Protein AF-T0LZJ0-F1 (afdb_monomer_lite)

InterPro domains:
  IPR002227 Tyrosinase copper-binding domain [PF00264] (39-96)
  IPR002227 Tyrosinase copper-binding domain [PR00092] (57-68)
  IPR002227 Tyrosinase copper-binding domain [PR00092] (76-94)
  IPR002227 Tyrosinase copper-binding domain [PS00498] (77-88)
  IPR008922 Di-copper centre-containing domain superfamily [G3DSA:1.10.1280.10] (1-155)
  IPR008922 Di-copper centre-containing domain superfamily [SSF48056] (4-156)
  IPR050316 Tyrosinase and Hemocyanin [PTHR11474] (36-155)

Organism: Colletotrichum gloeosporioides (strain Cg-14) (NCBI:txid1237896)

Radius of gyration: 17.63 Å; chains: 1; bounding box: 41×31×44 Å

Secondary structure (DSSP, 8-state):
------------TTS--SHHHHHHHHHHHHTTSHHHHHHHHT-SSHHHHHHHHIIIIITTHHHHH-GGGGSTTGGGSTHHHHHHHHHHHHHHHHHHHSHHHHTT---SBSS-TTSS--S--B--TTSEE--TTSS--EEGGGTS-TTSTT------

pLDDT: mean 90.92, std 10.43, range [48.12, 98.12]

Structure (mmCIF, N/CA/C/O backbone):
data_AF-T0LZJ0-F1
#
_entry.id   AF-T0LZJ0-F1
#
loop_
_atom_site.group_PDB
_atom_site.id
_atom_site.type_symbol
_atom_site.label_atom_id
_atom_site.label_alt_id
_atom_site.label_comp_id
_atom_site.label_asym_id
_atom_site.label_entity_id
_atom_site.label_seq_id
_atom_site.pdbx_PDB_ins_code
_atom_site.Cartn_x
_atom_site.Cartn_y
_atom_site.Cartn_z
_atom_site.occupancy
_atom_site.B_iso_or_equiv
_atom_site.auth_seq_id
_atom_site.auth_comp_id
_atom_site.auth_asym_id
_atom_site.auth_atom_id
_atom_site.pdbx_PDB_model_num
ATOM 1 N N . MET A 1 1 ? -12.756 -8.094 -21.779 1.00 70.12 1 MET A N 1
ATOM 2 C CA . MET A 1 1 ? -11.365 -8.437 -21.426 1.00 70.12 1 MET A CA 1
ATOM 3 C C . MET A 1 1 ? -10.977 -9.558 -22.370 1.00 70.12 1 MET A C 1
ATOM 5 O O . MET A 1 1 ? -11.686 -10.556 -22.395 1.00 70.12 1 MET A O 1
ATOM 9 N N . GLU A 1 2 ? -9.975 -9.348 -23.217 1.00 86.44 2 GLU A N 1
ATOM 10 C CA . GLU A 1 2 ? -9.585 -10.329 -24.240 1.00 86.44 2 GLU A CA 1
ATOM 11 C C . GLU A 1 2 ? -8.542 -11.297 -23.666 1.00 86.44 2 GLU A C 1
ATOM 13 O O . GLU A 1 2 ? -7.637 -10.828 -22.975 1.00 86.44 2 GLU A O 1
ATOM 18 N N . PRO A 1 3 ? -8.622 -12.618 -23.910 1.00 93.38 3 PRO A N 1
ATOM 19 C CA . PRO A 1 3 ? -7.599 -13.562 -23.463 1.00 93.38 3 PRO A CA 1
ATOM 20 C C . PRO A 1 3 ? -6.217 -13.233 -24.043 1.00 93.38 3 PRO A C 1
ATOM 22 O O . PRO A 1 3 ? -6.052 -13.130 -25.257 1.00 93.38 3 PRO A O 1
ATOM 25 N N . HIS A 1 4 ? -5.214 -13.100 -23.178 1.00 92.19 4 HIS A N 1
ATOM 26 C CA . HIS A 1 4 ? -3.825 -12.840 -23.556 1.00 92.19 4 HIS A CA 1
ATOM 27 C C . HIS A 1 4 ? -2.865 -13.374 -22.481 1.00 92.19 4 HIS A C 1
ATOM 29 O O . HIS A 1 4 ? -3.282 -13.735 -21.379 1.00 92.19 4 HIS A O 1
ATOM 35 N N . CYS A 1 5 ? -1.576 -13.462 -22.809 1.00 93.56 5 CYS A N 1
ATOM 36 C CA . CYS A 1 5 ? -0.547 -13.839 -21.842 1.00 93.56 5 CYS A CA 1
ATOM 37 C C . CYS A 1 5 ? -0.250 -12.678 -20.889 1.00 93.56 5 CYS A C 1
ATOM 39 O O . CYS A 1 5 ? -0.147 -11.537 -21.333 1.00 93.56 5 CYS A O 1
ATOM 41 N N . LEU A 1 6 ? -0.003 -12.986 -19.614 1.00 93.81 6 LEU A N 1
ATOM 42 C CA . LEU A 1 6 ? 0.531 -12.013 -18.663 1.00 93.81 6 LEU A CA 1
ATOM 43 C C . LEU A 1 6 ? 1.838 -11.411 -19.203 1.00 93.81 6 LEU A C 1
ATOM 45 O O . LEU A 1 6 ? 2.732 -12.148 -19.629 1.00 93.81 6 LEU A O 1
ATOM 49 N N . SER A 1 7 ? 1.957 -10.085 -19.161 1.00 93.94 7 SER A N 1
ATOM 50 C CA . SER A 1 7 ? 3.142 -9.364 -19.622 1.00 93.94 7 SER A CA 1
ATOM 51 C C . SER A 1 7 ? 3.831 -8.635 -18.470 1.00 93.94 7 SER A C 1
ATOM 53 O O . SER A 1 7 ? 3.178 -8.036 -17.617 1.00 93.94 7 SER A O 1
ATOM 55 N N . ARG A 1 8 ? 5.166 -8.691 -18.452 1.00 94.25 8 ARG A N 1
ATOM 56 C CA . ARG A 1 8 ? 6.037 -7.951 -17.529 1.00 94.25 8 ARG A CA 1
ATOM 57 C C . ARG A 1 8 ? 7.239 -7.427 -18.298 1.00 94.25 8 ARG A C 1
ATOM 59 O O . ARG A 1 8 ? 7.707 -8.084 -19.228 1.00 94.25 8 ARG A O 1
ATOM 66 N N . TRP A 1 9 ? 7.754 -6.280 -17.881 1.00 91.25 9 TRP A N 1
ATOM 67 C CA . TRP A 1 9 ? 8.989 -5.710 -18.406 1.00 91.25 9 TRP A CA 1
ATOM 68 C C . TRP A 1 9 ? 9.758 -5.079 -17.254 1.00 91.25 9 TRP A C 1
ATOM 70 O O . TRP A 1 9 ? 9.603 -3.892 -16.966 1.00 91.25 9 TRP A O 1
ATOM 80 N N . PHE A 1 10 ? 10.539 -5.905 -16.557 1.00 92.25 10 PHE A N 1
ATOM 81 C CA . PHE A 1 10 ? 11.250 -5.456 -15.369 1.00 92.25 10 PHE A CA 1
ATOM 82 C C . PHE A 1 10 ? 12.244 -4.354 -15.728 1.00 92.25 10 PHE A C 1
ATOM 84 O O . PHE A 1 10 ? 13.133 -4.551 -16.554 1.00 92.25 10 PHE A O 1
ATOM 91 N N . ARG A 1 11 ? 12.062 -3.194 -15.103 1.00 90.38 11 ARG A N 1
ATOM 92 C CA . ARG A 1 11 ? 12.976 -2.062 -15.176 1.00 90.38 11 ARG A CA 1
ATOM 93 C C . ARG A 1 11 ? 13.947 -2.138 -14.003 1.00 90.38 11 ARG A C 1
ATOM 95 O O . ARG A 1 11 ? 13.532 -2.161 -12.850 1.00 90.38 11 ARG A O 1
ATOM 102 N N . ASP A 1 12 ? 15.230 -2.120 -14.310 1.00 87.94 12 ASP A N 1
ATOM 103 C CA . ASP A 1 12 ? 16.341 -2.018 -13.369 1.00 87.94 12 ASP A CA 1
ATOM 104 C C . ASP A 1 12 ? 17.437 -1.070 -13.903 1.00 87.94 12 ASP A C 1
ATOM 106 O O . ASP A 1 12 ? 17.312 -0.502 -14.991 1.00 87.94 12 ASP A O 1
ATOM 110 N N . LEU A 1 13 ? 18.523 -0.904 -13.141 1.00 80.50 13 LEU A N 1
ATOM 111 C CA . LEU A 1 13 ? 19.679 -0.081 -13.531 1.00 80.50 13 LEU A CA 1
ATOM 112 C C . LEU A 1 13 ? 20.346 -0.530 -14.843 1.00 80.50 13 LEU A C 1
ATOM 114 O O . LEU A 1 13 ? 21.033 0.267 -15.473 1.00 80.50 13 LEU A O 1
ATOM 118 N N . TYR A 1 14 ? 20.176 -1.789 -15.249 1.00 81.56 14 TYR A N 1
ATOM 119 C CA . TYR A 1 14 ? 20.755 -2.345 -16.473 1.00 81.56 14 TYR A CA 1
ATOM 120 C C . TYR A 1 14 ? 19.831 -2.189 -17.687 1.00 81.56 14 TYR A C 1
ATOM 122 O O . TYR A 1 14 ? 20.276 -2.369 -18.818 1.00 81.56 14 TYR A O 1
ATOM 130 N N . SER A 1 15 ? 18.562 -1.847 -17.457 1.00 80.31 15 SER A N 1
ATOM 131 C CA . SER A 1 15 ? 17.546 -1.607 -18.488 1.00 80.31 15 SER A CA 1
ATOM 132 C C . SER A 1 15 ? 17.443 -0.148 -18.950 1.00 80.31 15 SER A C 1
ATOM 134 O O . SER A 1 15 ? 16.581 0.163 -19.765 1.00 80.31 15 SER A O 1
ATOM 136 N N . VAL A 1 16 ? 18.286 0.740 -18.413 1.00 84.44 16 VAL A N 1
ATOM 137 C CA . VAL A 1 16 ? 18.299 2.171 -18.744 1.00 84.44 16 VAL A CA 1
ATOM 138 C C . VAL A 1 16 ? 18.804 2.376 -20.173 1.00 84.44 16 VAL A C 1
ATOM 140 O O . VAL A 1 16 ? 19.923 1.981 -20.504 1.00 84.44 16 VAL A O 1
ATOM 143 N N . GLU A 1 17 ? 17.983 3.002 -21.015 1.00 86.31 17 GLU A N 1
ATOM 144 C CA . GLU A 1 17 ? 18.279 3.167 -22.448 1.00 86.31 17 GLU A CA 1
ATOM 145 C C . GLU A 1 17 ? 19.040 4.465 -22.760 1.00 86.31 17 GLU A C 1
ATOM 147 O O . GLU A 1 17 ? 19.918 4.485 -23.628 1.00 86.31 17 GLU A O 1
ATOM 152 N N . ASP A 1 18 ? 18.730 5.544 -22.039 1.00 89.62 18 ASP A N 1
ATOM 153 C CA . ASP A 1 18 ? 19.329 6.864 -22.219 1.00 89.62 18 ASP A CA 1
ATOM 154 C C . ASP A 1 18 ? 19.329 7.689 -20.916 1.00 89.62 18 ASP A C 1
ATOM 156 O O . ASP A 1 18 ? 18.874 7.247 -19.860 1.00 89.62 18 ASP A O 1
ATOM 160 N N . ALA A 1 19 ? 19.869 8.909 -20.986 1.00 89.75 19 ALA A N 1
ATOM 161 C CA . ALA A 1 19 ? 19.984 9.796 -19.831 1.00 89.75 19 ALA A CA 1
ATOM 162 C C . ALA A 1 19 ? 18.624 10.266 -19.280 1.00 89.75 19 ALA A C 1
ATOM 164 O O . ALA A 1 19 ? 18.511 10.539 -18.085 1.00 89.75 19 ALA A O 1
ATOM 165 N N . GLU A 1 20 ? 17.590 10.386 -20.117 1.00 90.62 20 GLU A N 1
ATOM 166 C CA . GLU A 1 20 ? 16.251 10.756 -19.646 1.00 90.62 20 GLU A CA 1
ATOM 167 C C . GLU A 1 20 ? 15.616 9.589 -18.882 1.00 90.62 20 GLU A C 1
ATOM 169 O O . GLU A 1 20 ? 15.020 9.787 -17.816 1.00 90.62 20 GLU A O 1
ATOM 174 N N . ASP A 1 21 ? 15.812 8.369 -19.382 1.00 87.62 21 ASP A N 1
ATOM 175 C CA . ASP A 1 21 ? 15.362 7.140 -18.746 1.00 87.62 21 ASP A CA 1
ATOM 176 C C . ASP A 1 21 ? 16.085 6.878 -17.414 1.00 87.62 21 ASP A C 1
ATOM 178 O O . ASP A 1 21 ? 15.453 6.452 -16.443 1.00 87.62 21 ASP A O 1
ATOM 182 N N . GLU A 1 22 ? 17.374 7.224 -17.324 1.00 91.19 22 GLU A N 1
ATOM 183 C CA . GLU A 1 22 ? 18.156 7.180 -16.083 1.00 91.19 22 GLU A CA 1
ATOM 184 C C . GLU A 1 22 ? 17.584 8.137 -15.031 1.00 91.19 22 GLU A C 1
ATOM 186 O O . GLU A 1 22 ? 17.347 7.759 -13.881 1.00 91.19 22 GLU A O 1
ATOM 191 N N . VAL A 1 23 ? 17.297 9.382 -15.427 1.00 92.44 23 VAL A N 1
ATOM 192 C CA . VAL A 1 23 ? 16.703 10.389 -14.539 1.00 92.44 23 VAL A CA 1
ATOM 193 C C . VAL A 1 23 ? 15.327 9.940 -14.051 1.00 92.44 23 VAL A C 1
ATOM 195 O O . VAL A 1 23 ? 14.995 10.133 -12.878 1.00 92.44 23 VAL A O 1
ATOM 198 N N . LEU A 1 24 ? 14.516 9.341 -14.925 1.00 90.12 24 LEU A N 1
ATOM 199 C CA . LEU A 1 24 ? 13.225 8.779 -14.544 1.00 90.12 24 LEU A CA 1
ATOM 200 C C . LEU A 1 24 ? 13.395 7.616 -13.560 1.00 90.12 24 LEU A C 1
ATOM 202 O O . LEU A 1 24 ? 12.722 7.597 -12.529 1.00 90.12 24 LEU A O 1
ATOM 206 N N . TYR A 1 25 ? 14.309 6.685 -13.840 1.00 92.31 25 TYR A N 1
ATOM 207 C CA . TYR A 1 25 ? 14.616 5.567 -12.950 1.00 92.31 25 TYR A CA 1
ATOM 208 C C . TYR A 1 25 ? 15.008 6.056 -11.551 1.00 92.31 25 TYR A C 1
ATOM 210 O O . TYR A 1 25 ? 14.408 5.628 -10.568 1.00 92.31 25 TYR A O 1
ATOM 218 N N . LEU A 1 26 ? 15.949 7.000 -11.453 1.00 93.62 26 LEU A N 1
ATOM 219 C CA . LEU A 1 26 ? 16.413 7.539 -10.172 1.00 93.62 26 LEU A CA 1
ATOM 220 C C . LEU A 1 26 ? 15.289 8.233 -9.396 1.00 93.62 26 LEU A C 1
ATOM 222 O O . LEU A 1 26 ? 15.186 8.063 -8.183 1.00 93.62 26 LEU A O 1
ATOM 226 N N . LYS A 1 27 ? 14.404 8.964 -10.085 1.00 93.12 27 LYS A N 1
ATOM 227 C CA . LYS A 1 27 ? 13.228 9.588 -9.459 1.00 93.12 27 LYS A CA 1
ATOM 228 C C . LYS A 1 27 ? 12.246 8.565 -8.900 1.00 93.12 27 LYS A C 1
ATOM 230 O O . LYS A 1 27 ? 11.670 8.813 -7.849 1.00 93.12 27 LYS A O 1
ATOM 235 N N . ILE A 1 28 ? 12.014 7.454 -9.597 1.00 93.94 28 ILE A N 1
ATOM 236 C CA . ILE A 1 28 ? 11.114 6.396 -9.119 1.00 93.94 28 ILE A CA 1
ATOM 237 C C . ILE A 1 28 ? 11.786 5.621 -7.976 1.00 93.94 28 ILE A C 1
ATOM 239 O O . ILE A 1 28 ? 11.139 5.314 -6.980 1.00 93.94 28 ILE A O 1
ATOM 243 N N . TYR A 1 29 ? 13.089 5.353 -8.082 1.00 94.56 29 TYR A N 1
ATOM 244 C CA . TYR A 1 29 ? 13.866 4.683 -7.041 1.00 94.56 29 TYR A CA 1
ATOM 245 C C . TYR A 1 29 ? 13.887 5.475 -5.728 1.00 94.56 29 TYR A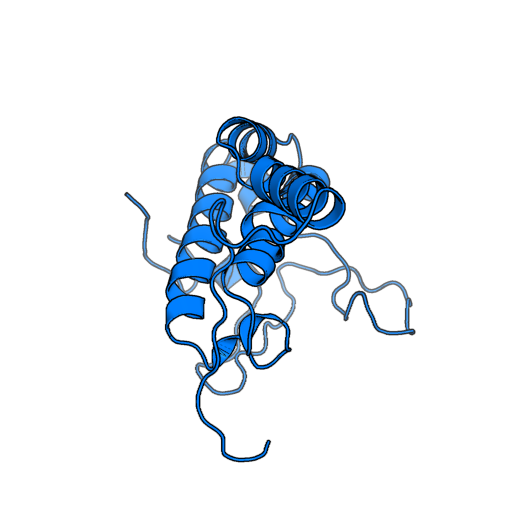 C 1
ATOM 247 O O . TYR A 1 29 ? 13.675 4.902 -4.663 1.00 94.56 29 TYR A O 1
ATOM 255 N N . ASP A 1 30 ? 14.053 6.798 -5.794 1.00 96.19 30 ASP A N 1
ATOM 256 C CA . ASP A 1 30 ? 13.983 7.684 -4.626 1.00 96.19 30 ASP A CA 1
ATOM 257 C C . ASP A 1 30 ? 12.678 7.496 -3.830 1.00 96.19 30 ASP A C 1
ATOM 259 O O . ASP A 1 30 ? 12.696 7.446 -2.601 1.00 96.19 30 ASP A O 1
ATOM 263 N N . ARG A 1 31 ? 11.555 7.258 -4.520 1.00 96.50 31 ARG A N 1
ATOM 264 C CA . ARG A 1 31 ? 10.227 7.048 -3.915 1.00 96.50 31 ARG A CA 1
ATOM 265 C C . ARG A 1 31 ? 10.067 5.735 -3.148 1.00 96.50 31 ARG A C 1
ATOM 267 O O . ARG A 1 31 ? 9.097 5.587 -2.407 1.00 96.50 31 ARG A O 1
ATOM 274 N N . ILE A 1 32 ? 10.989 4.794 -3.325 1.00 95.69 32 ILE A N 1
ATOM 275 C CA . ILE A 1 32 ? 11.025 3.516 -2.599 1.00 95.69 32 ILE A CA 1
ATOM 276 C C . ILE A 1 32 ? 12.304 3.360 -1.771 1.00 95.69 32 ILE A C 1
ATOM 278 O O . ILE A 1 32 ? 12.577 2.278 -1.250 1.00 95.69 32 ILE A O 1
ATOM 282 N N . SER A 1 33 ? 13.087 4.433 -1.639 1.00 96.69 33 SER A N 1
ATOM 283 C CA . SER A 1 33 ? 14.279 4.449 -0.800 1.00 96.69 33 SER A CA 1
ATOM 284 C C . SER A 1 33 ? 13.918 4.229 0.677 1.00 96.69 33 SER A C 1
ATOM 286 O O . SER A 1 33 ? 12.821 4.605 1.114 1.00 96.69 33 SER A O 1
ATOM 288 N N . PRO A 1 34 ? 14.828 3.649 1.483 1.00 97.19 34 PRO A N 1
ATOM 289 C CA . PRO A 1 34 ? 14.637 3.541 2.927 1.00 97.19 34 PRO A CA 1
ATOM 290 C C . PRO A 1 34 ? 14.304 4.885 3.585 1.00 97.19 34 PRO A C 1
ATOM 292 O O . PRO A 1 34 ? 13.461 4.944 4.480 1.00 97.19 34 PRO A O 1
ATOM 295 N N . GLU A 1 35 ? 14.924 5.967 3.115 1.00 97.88 35 GLU A N 1
ATOM 296 C CA . GLU A 1 35 ? 14.689 7.331 3.575 1.00 97.88 35 GLU A CA 1
ATOM 297 C C . GLU A 1 35 ? 13.241 7.760 3.315 1.00 97.88 35 GLU A C 1
ATOM 299 O O . GLU A 1 35 ? 12.545 8.160 4.250 1.00 97.88 35 GLU A O 1
ATOM 304 N N . TYR A 1 36 ? 12.744 7.600 2.084 1.00 97.94 36 TYR A N 1
ATOM 305 C CA . TYR A 1 36 ? 11.372 7.969 1.726 1.00 97.94 36 TYR A CA 1
ATOM 306 C C . TYR A 1 36 ? 10.329 7.120 2.464 1.00 97.94 36 TYR A C 1
ATOM 308 O O . TYR A 1 36 ? 9.305 7.636 2.928 1.00 97.94 36 TYR A O 1
ATOM 316 N N . VAL A 1 37 ? 10.590 5.819 2.628 1.00 98.00 37 VAL A N 1
ATOM 317 C CA . VAL A 1 37 ? 9.734 4.924 3.422 1.00 98.00 37 VAL A CA 1
ATOM 318 C C . VAL A 1 37 ? 9.695 5.382 4.879 1.00 98.00 37 VAL A C 1
ATOM 320 O O . VAL A 1 37 ? 8.614 5.499 5.457 1.00 98.00 37 VAL A O 1
ATOM 323 N N . ASN A 1 38 ? 10.844 5.711 5.471 1.00 98.00 38 ASN A N 1
ATOM 324 C CA . ASN A 1 38 ? 10.906 6.200 6.843 1.00 98.00 38 ASN A CA 1
ATOM 325 C C . ASN A 1 38 ? 10.184 7.548 7.006 1.00 98.00 38 ASN A C 1
ATOM 327 O O . ASN A 1 38 ? 9.438 7.739 7.964 1.00 98.00 38 ASN A O 1
ATOM 331 N N . GLU A 1 39 ? 10.338 8.479 6.063 1.00 97.88 39 GLU A N 1
ATOM 332 C CA . GLU A 1 39 ? 9.568 9.727 6.061 1.00 97.88 39 GLU A CA 1
ATOM 333 C C . GLU A 1 39 ? 8.058 9.482 5.979 1.00 97.88 39 GLU A C 1
ATOM 335 O O . GLU A 1 39 ? 7.282 10.182 6.628 1.00 97.88 39 GLU A O 1
ATOM 340 N N . THR A 1 40 ? 7.640 8.496 5.183 1.00 98.12 40 THR A N 1
ATOM 341 C CA . THR A 1 40 ? 6.234 8.106 5.047 1.00 98.12 40 THR A CA 1
ATOM 342 C C . THR A 1 40 ? 5.693 7.582 6.377 1.00 98.12 40 THR A C 1
ATOM 344 O O . THR A 1 40 ? 4.680 8.076 6.863 1.00 98.12 40 THR A O 1
ATOM 347 N N . LEU A 1 41 ? 6.397 6.651 7.028 1.00 98.06 41 LEU A N 1
ATOM 348 C CA . LEU A 1 41 ? 5.983 6.068 8.314 1.00 98.06 41 LEU A CA 1
ATOM 349 C C . LEU A 1 41 ? 5.970 7.083 9.475 1.00 98.06 41 LEU A C 1
ATOM 351 O O . LEU A 1 41 ? 5.190 6.936 10.423 1.00 98.06 41 LEU A O 1
ATOM 355 N N . ASN A 1 42 ? 6.790 8.133 9.381 1.00 97.75 42 ASN A N 1
ATOM 356 C CA . ASN A 1 42 ? 6.844 9.233 10.346 1.00 97.75 42 ASN A CA 1
ATOM 357 C C . ASN A 1 42 ? 5.886 10.393 10.025 1.00 97.75 42 ASN A C 1
ATOM 359 O O . ASN A 1 42 ? 5.879 11.388 10.750 1.00 97.75 42 ASN A O 1
ATOM 363 N N . ALA A 1 43 ? 5.070 10.294 8.969 1.00 97.50 43 ALA A N 1
ATOM 364 C CA . ALA A 1 43 ? 4.070 11.310 8.665 1.00 97.50 43 ALA A CA 1
ATOM 365 C C . ALA A 1 43 ? 3.120 11.519 9.858 1.00 97.50 43 ALA A C 1
ATOM 367 O O . ALA A 1 43 ? 2.678 10.555 10.494 1.00 97.50 43 ALA A O 1
ATOM 368 N N . ALA A 1 44 ? 2.839 12.788 10.162 1.00 94.50 44 ALA A N 1
ATOM 369 C CA . ALA A 1 44 ? 2.139 13.196 11.380 1.00 94.50 44 ALA A CA 1
ATOM 370 C C . ALA A 1 44 ? 0.654 12.810 11.386 1.00 94.50 44 ALA A C 1
ATOM 372 O O . ALA A 1 44 ? 0.118 12.493 12.443 1.00 94.50 44 ALA A O 1
ATOM 373 N N . ASP A 1 45 ? 0.026 12.822 10.213 1.00 93.69 45 ASP A N 1
ATOM 374 C CA . ASP A 1 45 ? -1.404 12.606 10.007 1.00 93.69 45 ASP A CA 1
ATOM 375 C C . ASP A 1 45 ? -1.656 11.739 8.766 1.00 93.69 45 ASP A C 1
ATOM 377 O O . ASP A 1 45 ? -0.783 11.586 7.900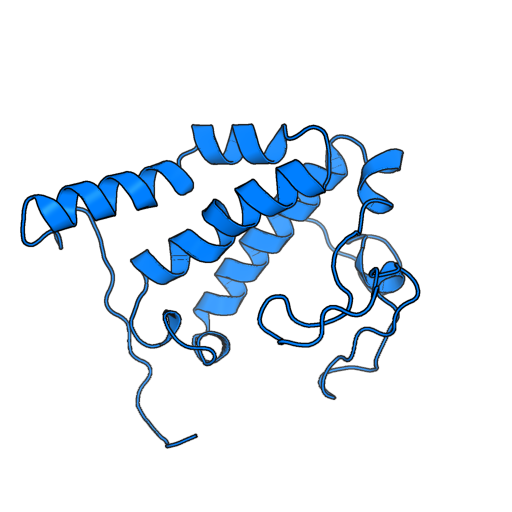 1.00 93.69 45 ASP A O 1
ATOM 381 N N . TYR A 1 46 ? -2.867 11.196 8.671 1.00 94.00 46 TYR A N 1
ATOM 382 C CA . TYR A 1 46 ? -3.302 10.348 7.566 1.00 94.00 46 TYR A CA 1
ATOM 383 C C . TYR A 1 46 ? -3.177 11.001 6.188 1.00 94.00 46 TYR A C 1
ATOM 385 O O . TYR A 1 46 ? -2.777 10.331 5.244 1.00 94.00 46 TYR A O 1
ATOM 393 N N . SER A 1 47 ? -3.472 12.297 6.033 1.00 92.88 47 SER A N 1
ATOM 394 C CA . SER A 1 47 ? -3.404 12.956 4.716 1.00 92.88 47 SER A CA 1
ATOM 395 C C . SER A 1 47 ? -1.969 12.998 4.192 1.00 92.88 47 SER A C 1
ATOM 397 O O . SER A 1 47 ? -1.706 12.717 3.019 1.00 92.88 47 SER A O 1
ATOM 399 N N . SER A 1 48 ? -1.030 13.329 5.076 1.00 95.00 48 SER A N 1
ATOM 400 C CA . SER A 1 48 ? 0.401 13.367 4.791 1.00 95.00 48 SER A CA 1
ATOM 401 C C . SER A 1 48 ? 0.962 11.966 4.545 1.00 95.00 48 SER A C 1
ATOM 403 O O . SER A 1 48 ? 1.736 11.780 3.602 1.00 95.00 48 SER A O 1
ATOM 405 N N . PHE A 1 49 ? 0.543 10.985 5.354 1.00 96.56 49 PHE A N 1
ATOM 406 C CA . PHE A 1 49 ? 0.882 9.575 5.172 1.00 96.56 49 PHE A CA 1
ATOM 407 C C . PHE A 1 49 ? 0.395 9.073 3.814 1.00 96.56 49 PHE A C 1
ATOM 409 O O . PHE A 1 49 ? 1.216 8.697 2.984 1.00 96.56 49 PHE A O 1
ATOM 416 N N . PHE A 1 50 ? -0.913 9.155 3.557 1.00 94.44 50 PHE A N 1
ATOM 417 C CA . PHE A 1 50 ? -1.571 8.662 2.351 1.00 94.44 50 PHE A CA 1
ATOM 418 C C . PHE A 1 50 ? -0.930 9.231 1.084 1.00 94.44 50 PHE A C 1
ATOM 420 O O . PHE A 1 50 ? -0.564 8.477 0.193 1.00 94.44 50 PHE A O 1
ATOM 427 N N . LYS A 1 51 ? -0.682 10.546 1.012 1.00 93.88 51 LYS A N 1
ATOM 428 C CA . LYS A 1 51 ? -0.052 11.163 -0.171 1.00 93.88 51 LYS A CA 1
ATOM 429 C C . LYS A 1 51 ? 1.351 10.624 -0.461 1.00 93.88 51 LYS A C 1
ATOM 431 O O . LYS A 1 51 ? 1.678 10.383 -1.623 1.00 93.88 51 LYS A O 1
ATOM 436 N N . LYS A 1 52 ? 2.195 10.473 0.566 1.00 96.50 52 LYS A N 1
ATOM 437 C CA . LYS A 1 52 ? 3.553 9.921 0.411 1.00 96.50 52 LYS A CA 1
ATOM 438 C C . LYS A 1 52 ? 3.496 8.429 0.081 1.00 96.50 52 LYS A C 1
ATOM 440 O O . LYS A 1 52 ? 4.152 7.981 -0.852 1.00 96.50 52 LYS A O 1
ATOM 445 N N . PHE A 1 53 ? 2.670 7.692 0.811 1.00 96.69 53 PHE A N 1
ATOM 446 C CA . PHE A 1 53 ? 2.451 6.261 0.660 1.00 96.69 53 PHE A CA 1
ATOM 447 C C . PHE A 1 53 ? 1.976 5.888 -0.747 1.00 96.69 53 PHE A C 1
ATOM 449 O O . PHE A 1 53 ? 2.609 5.063 -1.410 1.00 96.69 53 PHE A O 1
ATOM 456 N N . GLU A 1 54 ? 0.939 6.570 -1.235 1.00 95.25 54 GLU A N 1
ATOM 457 C CA . GLU A 1 54 ? 0.404 6.394 -2.580 1.00 95.25 54 GLU A CA 1
ATOM 458 C C . GLU A 1 54 ? 1.458 6.710 -3.637 1.00 95.25 54 GLU A C 1
ATOM 460 O O . GLU A 1 54 ? 1.693 5.918 -4.542 1.00 95.25 54 GLU A O 1
ATOM 465 N N . ALA A 1 55 ? 2.141 7.853 -3.535 1.00 95.50 55 ALA A N 1
ATOM 466 C CA . ALA A 1 55 ? 3.137 8.244 -4.531 1.00 95.50 55 ALA A CA 1
ATOM 467 C C . ALA A 1 55 ? 4.417 7.386 -4.502 1.00 95.50 55 ALA A C 1
ATOM 469 O O . ALA A 1 55 ? 5.160 7.376 -5.483 1.00 95.50 55 ALA A O 1
ATOM 470 N N . GLY A 1 56 ? 4.697 6.728 -3.377 1.00 96.56 56 GLY A N 1
ATOM 471 C CA . GLY A 1 56 ? 5.847 5.857 -3.178 1.00 96.56 56 GLY A CA 1
ATOM 472 C C . GLY A 1 56 ? 5.481 4.392 -3.275 1.00 96.56 56 GLY A C 1
ATOM 473 O O . GLY A 1 56 ? 5.335 3.859 -4.374 1.00 96.56 56 GLY A O 1
ATOM 474 N N . ALA A 1 57 ? 5.357 3.744 -2.118 1.00 93.56 57 ALA A N 1
ATOM 475 C CA . ALA A 1 57 ? 5.208 2.300 -2.009 1.00 93.56 57 ALA A CA 1
ATOM 476 C C . ALA A 1 57 ? 4.079 1.720 -2.871 1.00 93.56 57 ALA A C 1
ATOM 478 O O . ALA A 1 57 ? 4.238 0.594 -3.318 1.00 93.56 57 ALA A O 1
ATOM 479 N N . HIS A 1 58 ? 2.995 2.457 -3.142 1.00 96.38 58 HIS A N 1
ATOM 480 C CA . HIS A 1 58 ? 1.916 1.984 -4.013 1.00 96.38 58 HIS A CA 1
ATOM 481 C C . HIS A 1 58 ? 2.192 2.231 -5.511 1.00 96.38 58 HIS A C 1
ATOM 483 O O . HIS A 1 58 ? 2.256 1.269 -6.275 1.00 96.38 58 HIS A O 1
ATOM 489 N N . ASN A 1 59 ? 2.409 3.484 -5.942 1.00 95.50 59 ASN A N 1
ATOM 490 C CA . ASN A 1 59 ? 2.479 3.845 -7.370 1.00 95.50 59 ASN A CA 1
ATOM 491 C C . ASN A 1 59 ? 3.872 3.717 -8.013 1.00 95.50 59 ASN A C 1
ATOM 493 O O . ASN A 1 59 ? 3.973 3.711 -9.241 1.00 95.50 59 ASN A O 1
ATOM 497 N N . ALA A 1 60 ? 4.953 3.595 -7.238 1.00 95.62 60 ALA A N 1
ATOM 498 C CA . ALA A 1 60 ? 6.294 3.437 -7.806 1.00 95.62 60 ALA A CA 1
ATOM 499 C C . ALA A 1 60 ? 6.556 2.005 -8.309 1.00 95.62 60 ALA A C 1
ATOM 501 O O . ALA A 1 60 ? 7.158 1.826 -9.365 1.00 95.62 60 ALA A O 1
ATOM 502 N N . ILE A 1 61 ? 6.080 0.976 -7.597 1.00 95.25 61 ILE A N 1
ATOM 503 C CA . ILE A 1 61 ? 6.324 -0.442 -7.934 1.00 95.25 61 ILE A CA 1
ATOM 504 C C . ILE A 1 61 ? 5.775 -0.861 -9.310 1.00 95.25 61 ILE A C 1
ATOM 506 O O . ILE A 1 61 ? 6.514 -1.520 -10.051 1.00 95.25 61 ILE A O 1
ATOM 510 N N . PRO A 1 62 ? 4.562 -0.446 -9.730 1.00 95.50 62 PRO A N 1
ATOM 511 C CA . PRO A 1 62 ? 4.082 -0.688 -11.090 1.00 95.50 62 PRO A CA 1
ATOM 512 C C . PRO A 1 62 ? 5.058 -0.238 -12.187 1.00 95.50 62 PRO A C 1
ATOM 514 O O . PRO A 1 62 ? 5.166 -0.896 -13.222 1.00 95.50 62 PRO A O 1
ATOM 517 N N . MET A 1 63 ? 5.831 0.829 -11.948 1.00 93.50 63 MET A N 1
ATOM 518 C CA . MET A 1 63 ? 6.823 1.344 -12.899 1.00 93.50 63 MET A CA 1
ATOM 519 C C . MET A 1 63 ? 8.079 0.466 -13.011 1.00 93.50 63 MET A C 1
ATOM 521 O O . MET A 1 63 ? 8.785 0.546 -14.019 1.00 93.50 63 MET A O 1
ATOM 525 N N . PHE A 1 64 ? 8.346 -0.383 -12.015 1.00 94.06 64 PHE A N 1
ATOM 526 C CA . PHE A 1 64 ? 9.417 -1.377 -12.061 1.00 94.06 64 PHE A CA 1
ATOM 527 C C . PHE A 1 64 ? 8.968 -2.680 -12.722 1.00 94.06 64 PHE A C 1
ATOM 529 O O . PHE A 1 64 ? 9.741 -3.259 -13.472 1.00 94.06 64 PHE A O 1
ATOM 536 N N . ILE A 1 65 ? 7.738 -3.148 -12.480 1.00 95.00 65 ILE A N 1
ATOM 537 C CA . ILE A 1 65 ? 7.257 -4.436 -13.022 1.00 95.00 65 ILE A CA 1
ATOM 538 C C . ILE A 1 65 ? 6.738 -4.291 -14.460 1.00 95.00 65 ILE A C 1
ATOM 540 O O . ILE A 1 65 ? 7.000 -5.150 -15.310 1.00 95.00 65 ILE A O 1
ATOM 544 N N . ARG A 1 66 ? 6.056 -3.172 -14.741 1.00 93.25 66 ARG A N 1
ATOM 545 C CA . ARG A 1 66 ? 5.502 -2.783 -16.047 1.00 93.25 66 ARG A CA 1
ATOM 546 C C . ARG A 1 66 ? 4.608 -3.866 -16.672 1.00 93.25 66 ARG A C 1
ATOM 548 O O . ARG A 1 66 ? 4.094 -4.747 -15.987 1.00 93.25 66 ARG A O 1
ATOM 555 N N . GLY A 1 67 ? 4.381 -3.773 -17.984 1.00 93.75 67 GLY A N 1
ATOM 556 C CA . GLY A 1 67 ? 3.454 -4.650 -18.695 1.00 93.75 67 GLY A CA 1
ATOM 557 C C . GLY A 1 67 ? 2.039 -4.467 -18.158 1.00 93.75 67 GLY A C 1
ATOM 558 O O . GLY A 1 67 ? 1.545 -3.340 -18.100 1.00 93.75 67 GLY A O 1
ATOM 559 N N . GLU A 1 68 ? 1.429 -5.558 -17.706 1.00 92.88 68 GLU A N 1
ATOM 560 C CA . GLU A 1 68 ? 0.050 -5.557 -17.207 1.00 92.88 68 GLU A CA 1
ATOM 561 C C . GLU A 1 68 ? -0.141 -4.691 -15.950 1.00 92.88 68 GLU A C 1
ATOM 563 O O . GLU A 1 68 ? -1.238 -4.201 -15.692 1.00 92.88 68 GLU A O 1
ATOM 568 N N . TRP A 1 69 ? 0.938 -4.415 -15.208 1.00 95.19 69 TRP A N 1
ATOM 569 C CA . TRP A 1 69 ? 0.913 -3.562 -14.015 1.00 95.19 69 TRP A CA 1
ATOM 570 C C . TRP A 1 69 ? 0.627 -2.087 -14.294 1.00 95.19 69 TRP A C 1
ATOM 572 O O . TRP A 1 69 ? 0.304 -1.353 -13.367 1.00 95.19 69 TRP A O 1
ATOM 582 N N . LEU A 1 70 ? 0.742 -1.636 -15.546 1.00 93.62 70 LEU A N 1
ATOM 583 C CA . LEU A 1 70 ? 0.424 -0.255 -15.928 1.00 93.62 70 LEU A CA 1
ATOM 584 C C . LEU A 1 70 ? -1.071 -0.050 -16.227 1.00 93.62 70 LEU A C 1
ATOM 586 O O . LEU A 1 70 ? -1.482 1.062 -16.555 1.00 93.62 70 LEU A O 1
ATOM 590 N N . ASN A 1 71 ? -1.877 -1.109 -16.117 1.00 91.62 71 ASN A N 1
ATOM 591 C CA . ASN A 1 71 ? -3.305 -1.117 -16.415 1.00 91.62 71 ASN A CA 1
ATOM 592 C C . ASN A 1 71 ? -4.132 -1.434 -15.157 1.00 91.62 71 ASN A C 1
ATOM 594 O O . ASN A 1 71 ? -3.640 -1.999 -14.183 1.00 91.62 71 ASN A O 1
ATOM 598 N N . PHE A 1 72 ? -5.445 -1.183 -15.215 1.00 88.81 72 PHE A N 1
ATOM 599 C CA . PHE A 1 72 ? -6.398 -1.587 -14.164 1.00 88.81 72 PHE A CA 1
ATOM 600 C C . PHE A 1 72 ? -6.528 -3.111 -13.981 1.00 88.81 72 PHE A C 1
ATOM 602 O O . PHE A 1 72 ? -7.208 -3.577 -13.072 1.00 88.81 72 PHE A O 1
ATOM 609 N N . THR A 1 73 ? -5.884 -3.891 -14.846 1.00 92.56 73 THR A N 1
ATOM 610 C CA . THR A 1 73 ? -5.815 -5.354 -14.810 1.00 92.56 73 THR A CA 1
ATOM 611 C C . THR A 1 73 ? -4.592 -5.886 -14.060 1.00 92.56 73 THR A C 1
ATOM 613 O O . THR A 1 73 ? -4.373 -7.095 -14.064 1.00 92.56 73 THR A O 1
ATOM 616 N N . ALA A 1 74 ? -3.826 -5.029 -13.370 1.00 94.75 74 ALA A N 1
ATOM 617 C CA . ALA A 1 74 ? -2.660 -5.423 -12.570 1.00 94.75 74 ALA A CA 1
ATOM 618 C C . ALA A 1 74 ? -2.954 -6.561 -11.569 1.00 94.75 74 ALA A C 1
ATOM 620 O O . ALA A 1 74 ? -2.095 -7.404 -11.324 1.00 94.75 74 ALA A O 1
ATOM 621 N N . THR A 1 75 ? -4.186 -6.640 -11.053 1.00 94.19 75 THR A N 1
ATOM 622 C CA . THR A 1 75 ? -4.675 -7.708 -10.159 1.00 94.19 75 THR A CA 1
ATOM 623 C C . THR A 1 75 ? -4.629 -9.113 -10.771 1.00 94.19 75 THR A C 1
ATOM 625 O O . THR A 1 75 ? -4.653 -10.098 -10.033 1.00 94.19 75 THR A O 1
ATOM 628 N N . ASN A 1 76 ? -4.541 -9.232 -12.101 1.00 93.81 76 ASN A N 1
ATOM 629 C CA . ASN A 1 76 ? -4.377 -10.512 -12.794 1.00 93.81 76 ASN A CA 1
ATOM 630 C C . ASN A 1 76 ? -2.958 -11.090 -12.642 1.00 93.81 76 ASN A C 1
ATOM 632 O O . ASN A 1 76 ? -2.747 -12.275 -12.909 1.00 93.81 76 ASN A O 1
ATOM 636 N N . ASP A 1 77 ? -1.978 -10.282 -12.229 1.00 96.19 77 ASP A N 1
ATOM 637 C CA . ASP A 1 77 ? -0.633 -10.744 -11.911 1.00 96.19 77 ASP A CA 1
ATOM 638 C C . ASP A 1 77 ? -0.558 -11.245 -10.455 1.00 96.19 77 ASP A C 1
ATOM 640 O O . ASP A 1 77 ? -0.781 -10.460 -9.535 1.00 96.19 77 ASP A O 1
ATOM 644 N N . PRO A 1 78 ? -0.160 -12.502 -10.179 1.00 95.81 78 PRO A N 1
ATOM 645 C CA . PRO A 1 78 ? -0.051 -13.007 -8.807 1.00 95.81 78 PRO A CA 1
ATOM 646 C C . PRO A 1 78 ? 0.874 -12.198 -7.881 1.00 95.81 78 PRO A C 1
ATOM 648 O O . PRO A 1 78 ? 0.686 -12.210 -6.665 1.00 95.81 78 PRO A O 1
ATOM 651 N N . VAL A 1 79 ? 1.869 -11.487 -8.423 1.00 96.12 79 VAL A N 1
ATOM 652 C CA . VAL A 1 79 ? 2.776 -10.646 -7.621 1.00 96.12 79 VAL A CA 1
ATOM 653 C C . VAL A 1 79 ? 2.048 -9.415 -7.057 1.00 96.12 79 VAL A C 1
ATOM 655 O O . VAL A 1 79 ? 2.495 -8.855 -6.057 1.00 96.12 79 VAL A O 1
ATOM 658 N N . PHE A 1 80 ? 0.886 -9.044 -7.612 1.00 96.88 80 PHE A N 1
ATOM 659 C CA . PHE A 1 80 ? 0.030 -7.969 -7.102 1.00 96.88 80 PHE A CA 1
ATOM 660 C C . PHE A 1 80 ? -0.313 -8.166 -5.627 1.00 96.88 80 PHE A C 1
ATOM 662 O O . PHE A 1 80 ? -0.247 -7.228 -4.839 1.00 96.88 80 PHE A O 1
ATOM 669 N N . PHE A 1 81 ? -0.610 -9.403 -5.228 1.00 96.88 81 PHE A N 1
ATOM 670 C CA . PHE A 1 81 ? -0.973 -9.716 -3.849 1.00 96.88 81 PHE A CA 1
ATOM 671 C C . PHE A 1 81 ? 0.215 -9.593 -2.888 1.00 96.88 81 PHE A C 1
ATOM 673 O O . PHE A 1 81 ? 0.033 -9.166 -1.753 1.00 96.88 81 PHE A O 1
ATOM 680 N N . LEU A 1 82 ? 1.439 -9.900 -3.336 1.00 97.25 82 LEU A N 1
ATOM 681 C CA . LEU A 1 82 ? 2.649 -9.685 -2.530 1.00 97.25 82 LEU A CA 1
ATOM 682 C C . LEU A 1 82 ? 2.948 -8.191 -2.362 1.00 97.25 82 LEU A C 1
ATOM 684 O O . LEU A 1 82 ? 3.298 -7.747 -1.271 1.00 97.25 82 LEU A O 1
ATOM 688 N N . HIS A 1 83 ? 2.766 -7.414 -3.431 1.00 97.12 83 HIS A N 1
ATOM 689 C CA . HIS A 1 83 ? 2.856 -5.955 -3.385 1.00 97.12 83 HIS A CA 1
ATOM 690 C C . HIS A 1 83 ? 1.826 -5.362 -2.421 1.00 97.12 83 HIS A C 1
ATOM 692 O O . HIS A 1 83 ? 2.198 -4.626 -1.510 1.00 97.12 83 HIS A O 1
ATOM 698 N N . HIS A 1 84 ? 0.552 -5.747 -2.542 1.00 97.75 84 HIS A N 1
ATOM 699 C CA . HIS A 1 84 ? -0.497 -5.237 -1.662 1.00 97.75 84 HIS A CA 1
ATOM 700 C C . HIS A 1 84 ? -0.375 -5.721 -0.209 1.00 97.75 84 HIS A C 1
ATOM 702 O O . HIS A 1 84 ? -0.779 -4.993 0.693 1.00 97.75 84 HIS A O 1
ATOM 708 N N . ALA A 1 85 ? 0.253 -6.872 0.050 1.00 98.06 85 ALA A N 1
ATOM 709 C CA . ALA A 1 85 ? 0.630 -7.266 1.408 1.00 98.06 85 ALA A CA 1
ATOM 710 C C . ALA A 1 85 ? 1.688 -6.320 2.007 1.00 98.06 85 ALA A C 1
ATOM 712 O O . ALA A 1 85 ? 1.613 -5.971 3.181 1.00 98.06 85 ALA A O 1
ATOM 713 N N . GLN A 1 86 ? 2.657 -5.851 1.213 1.00 97.38 86 GLN A N 1
ATOM 714 C CA . GLN A 1 86 ? 3.641 -4.868 1.680 1.00 97.38 86 GLN A CA 1
ATOM 715 C C . GLN A 1 86 ? 3.030 -3.467 1.857 1.00 97.38 86 GLN A C 1
ATOM 717 O O . GLN A 1 86 ? 3.377 -2.764 2.806 1.00 97.38 86 GLN A O 1
ATOM 722 N N . VAL A 1 87 ? 2.113 -3.071 0.971 1.00 97.69 87 VAL A N 1
ATOM 723 C CA . VAL A 1 87 ? 1.279 -1.861 1.100 1.00 97.69 87 VAL A CA 1
ATOM 724 C C . VAL A 1 87 ? 0.513 -1.908 2.428 1.00 97.69 87 VAL A C 1
ATOM 726 O O . VAL A 1 87 ? 0.663 -1.005 3.252 1.00 97.69 87 VAL A O 1
ATOM 729 N N . ASP A 1 88 ? -0.209 -2.996 2.696 1.00 98.12 88 ASP A N 1
ATOM 730 C CA . ASP A 1 88 ? -0.935 -3.194 3.954 1.00 98.12 88 ASP A CA 1
ATOM 731 C C . ASP A 1 88 ? 0.004 -3.204 5.173 1.00 98.12 88 ASP A C 1
ATOM 733 O O . ASP A 1 88 ? -0.253 -2.525 6.165 1.00 98.12 88 ASP A O 1
ATOM 737 N N . ARG A 1 89 ? 1.166 -3.866 5.082 1.00 98.06 89 ARG A N 1
ATOM 738 C CA . ARG A 1 89 ? 2.179 -3.865 6.151 1.00 98.06 89 ARG A CA 1
ATOM 739 C C . ARG A 1 89 ? 2.668 -2.463 6.506 1.00 98.06 89 ARG A C 1
ATOM 741 O O . ARG A 1 89 ? 2.869 -2.167 7.682 1.00 98.06 89 ARG A O 1
ATOM 748 N N . LEU A 1 90 ? 2.897 -1.593 5.524 1.00 97.94 90 LEU A N 1
ATOM 749 C CA . LEU A 1 90 ? 3.326 -0.213 5.775 1.00 97.94 90 LEU A CA 1
ATOM 750 C C . LEU A 1 90 ? 2.210 0.628 6.412 1.00 97.94 90 LEU A C 1
ATOM 752 O O . LEU A 1 90 ? 2.498 1.429 7.303 1.00 97.94 90 LEU A O 1
ATOM 756 N N . TRP A 1 91 ? 0.953 0.422 6.011 1.00 97.44 91 TRP A N 1
ATOM 757 C CA . TRP A 1 91 ? -0.197 1.042 6.673 1.00 97.44 91 TRP A CA 1
ATOM 758 C C . TRP A 1 91 ? -0.334 0.569 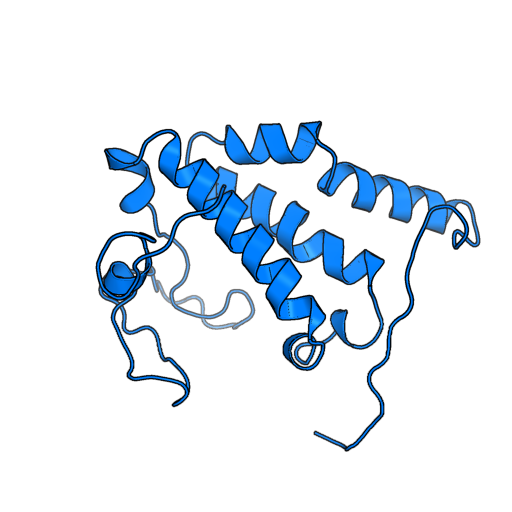8.124 1.00 97.44 91 TRP A C 1
ATOM 760 O O . TRP A 1 91 ? -0.413 1.399 9.031 1.00 97.44 91 TRP A O 1
ATOM 770 N N . TRP A 1 92 ? -0.222 -0.738 8.359 1.00 97.94 92 TRP A N 1
ATOM 771 C CA . TRP A 1 92 ? -0.203 -1.347 9.689 1.00 97.94 92 TRP A CA 1
ATOM 772 C C . TRP A 1 92 ? 0.933 -0.803 10.571 1.00 97.94 92 TRP A C 1
ATOM 774 O O . TRP A 1 92 ? 0.702 -0.436 11.724 1.00 97.94 92 TRP A O 1
ATOM 784 N N . LEU A 1 93 ? 2.156 -0.677 10.037 1.00 97.94 93 LEU A N 1
ATOM 785 C CA . LEU A 1 93 ? 3.288 -0.069 10.750 1.00 97.94 93 LEU A CA 1
ATOM 786 C C . LEU A 1 93 ? 3.000 1.386 11.128 1.00 97.94 93 LEU A C 1
ATOM 788 O O . LEU A 1 93 ? 3.250 1.788 12.265 1.00 97.94 93 LEU A O 1
ATOM 792 N N . TRP A 1 94 ? 2.454 2.176 10.198 1.00 97.94 94 TRP A N 1
ATOM 793 C CA . TRP A 1 94 ? 2.081 3.556 10.482 1.00 97.94 94 TRP A CA 1
ATOM 794 C C . TRP A 1 94 ? 1.001 3.617 11.568 1.00 97.94 94 TRP A C 1
ATOM 796 O O . TRP A 1 94 ? 1.175 4.358 12.534 1.00 97.94 94 TRP A O 1
ATOM 806 N N . GLN A 1 95 ? -0.057 2.807 11.495 1.00 97.31 95 GLN A N 1
ATOM 807 C CA . GLN A 1 95 ? -1.090 2.752 12.534 1.00 97.31 95 GLN A CA 1
ATOM 808 C C . GLN A 1 95 ? -0.515 2.364 13.906 1.00 97.31 95 GLN A C 1
ATOM 810 O O . GLN A 1 95 ? -0.893 2.956 14.916 1.00 97.31 95 GLN A O 1
ATOM 815 N N . ASN A 1 96 ? 0.448 1.440 13.953 1.00 96.31 96 ASN A N 1
ATOM 816 C CA . ASN A 1 96 ? 1.046 0.966 15.202 1.00 96.31 96 ASN A CA 1
ATOM 817 C C . ASN A 1 96 ? 1.920 1.983 15.944 1.00 96.31 96 ASN A C 1
ATOM 819 O O . ASN A 1 96 ? 2.166 1.803 17.137 1.00 96.31 96 ASN A O 1
ATOM 823 N N . ASN A 1 97 ? 2.347 3.064 15.290 1.00 96.25 97 ASN A N 1
ATOM 824 C CA . ASN A 1 97 ? 3.074 4.144 15.962 1.00 96.25 97 ASN A CA 1
ATOM 825 C C . ASN A 1 97 ? 2.172 4.974 16.902 1.00 96.25 97 ASN A C 1
ATOM 827 O O . ASN A 1 97 ? 2.667 5.537 17.876 1.00 96.25 97 ASN A O 1
ATOM 831 N N . ASP A 1 98 ? 0.859 5.031 16.647 1.00 97.06 98 ASP A N 1
ATOM 832 C CA . ASP A 1 98 ? -0.154 5.536 17.589 1.00 97.06 98 ASP A CA 1
ATOM 833 C C . ASP A 1 98 ? -1.521 4.881 17.310 1.00 97.06 98 ASP A C 1
ATOM 835 O O . ASP A 1 98 ? -2.390 5.487 16.674 1.00 97.06 98 ASP A O 1
ATOM 839 N N . PRO A 1 99 ? -1.764 3.654 17.808 1.00 95.06 99 PRO A N 1
ATOM 840 C CA . PRO A 1 99 ? -2.985 2.918 17.491 1.00 95.06 99 PRO A CA 1
ATOM 841 C C . PRO A 1 99 ? -4.262 3.635 17.947 1.00 95.06 99 PRO A C 1
ATOM 843 O O . PRO A 1 99 ? -5.325 3.459 17.357 1.00 95.06 99 PRO A O 1
ATOM 846 N N . LYS A 1 100 ? -4.195 4.445 19.014 1.00 93.75 100 LYS A N 1
ATOM 847 C CA . LYS A 1 100 ? -5.383 5.100 19.591 1.00 93.75 100 LYS A CA 1
ATOM 848 C C . LYS A 1 100 ? -5.896 6.249 18.725 1.00 93.75 100 LYS A C 1
ATOM 850 O O . LYS A 1 100 ? -7.112 6.491 18.725 1.00 93.75 100 LYS A O 1
ATOM 855 N N . GLY A 1 101 ? -4.981 6.968 18.077 1.00 94.44 101 GLY A N 1
ATOM 856 C CA . GLY A 1 101 ? -5.276 8.014 17.103 1.00 94.44 101 GLY A CA 1
ATOM 857 C C . GLY A 1 101 ? -5.495 7.427 15.714 1.00 94.44 101 GLY A C 1
ATOM 858 O O . GLY A 1 101 ? -6.597 7.511 15.174 1.00 94.44 101 GLY A O 1
ATOM 859 N N . ARG A 1 102 ? -4.482 6.736 15.188 1.00 95.56 102 ARG A N 1
ATOM 860 C CA . ARG A 1 102 ? -4.365 6.382 13.768 1.00 95.56 102 ARG A CA 1
ATOM 861 C C . ARG A 1 102 ? -5.367 5.342 13.275 1.00 95.56 102 ARG A C 1
ATOM 863 O O . ARG A 1 102 ? -5.753 5.394 12.115 1.00 95.56 102 ARG A O 1
ATOM 870 N N . LEU A 1 103 ? -5.867 4.446 14.135 1.00 94.56 103 LEU A N 1
ATOM 871 C CA . LEU A 1 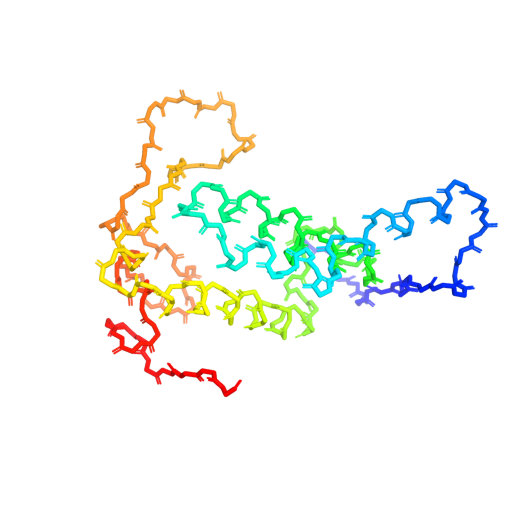103 ? -6.951 3.518 13.758 1.00 94.56 103 LEU A CA 1
ATOM 872 C C . LEU A 1 103 ? -8.285 4.231 13.477 1.00 94.56 103 LEU A C 1
ATOM 874 O O . LEU A 1 103 ? -9.194 3.632 12.912 1.00 94.56 103 LEU A O 1
ATOM 878 N N . LYS A 1 104 ? -8.428 5.494 13.895 1.00 91.06 104 LYS A N 1
ATOM 879 C CA . LYS A 1 104 ? -9.615 6.320 13.631 1.00 91.06 104 LYS A CA 1
ATOM 880 C C . LYS A 1 104 ? -9.418 7.246 12.438 1.00 91.06 104 LYS A C 1
ATOM 882 O O . LYS A 1 104 ? -10.349 7.961 12.074 1.00 91.06 104 LYS A O 1
ATOM 887 N N . GLU A 1 105 ? -8.213 7.280 11.876 1.00 91.75 105 GLU A N 1
ATOM 888 C CA . GLU A 1 105 ? -7.894 8.155 10.764 1.00 91.75 105 GLU A CA 1
ATOM 889 C 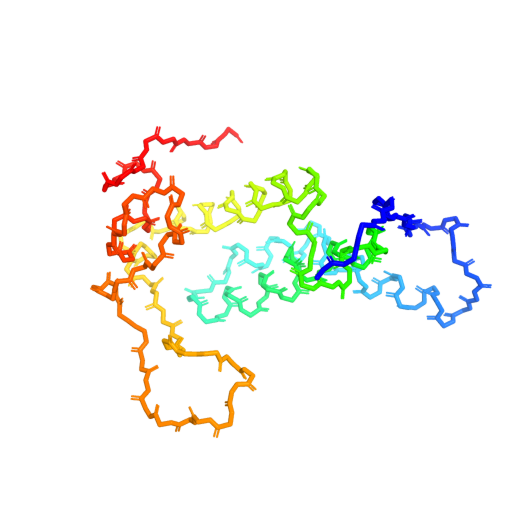C . GLU A 1 105 ? -8.188 7.442 9.445 1.00 91.75 105 GLU A C 1
ATOM 891 O O . GLU A 1 105 ? -7.423 6.601 8.978 1.00 91.75 105 GLU A O 1
ATOM 896 N N . TYR A 1 106 ? -9.335 7.787 8.868 1.00 89.00 106 TYR A N 1
ATOM 897 C CA . TYR A 1 106 ? -9.788 7.350 7.556 1.00 89.00 106 TYR A CA 1
ATOM 898 C C . TYR A 1 106 ? -10.609 8.489 6.957 1.00 89.00 106 TYR A C 1
ATOM 900 O O . TYR A 1 106 ? -11.720 8.768 7.412 1.00 89.00 106 TYR A O 1
ATOM 908 N N . PHE A 1 107 ? -10.025 9.192 5.989 1.00 85.06 107 PHE A N 1
ATOM 909 C CA . PHE A 1 107 ? -10.622 10.380 5.387 1.00 85.06 107 PHE A CA 1
ATOM 910 C C . PHE A 1 107 ? -10.288 10.442 3.901 1.00 85.06 107 PHE A C 1
ATOM 912 O O . PHE A 1 107 ? -9.220 10.017 3.469 1.00 85.06 107 PHE A O 1
ATOM 919 N N . GLY A 1 108 ? -11.167 11.040 3.119 1.00 83.19 108 GLY A N 1
ATOM 920 C CA . GLY A 1 108 ? -11.017 11.128 1.677 1.00 83.19 108 GLY A CA 1
ATOM 921 C C . GLY A 1 108 ? -12.385 11.225 1.023 1.00 83.19 108 GLY A C 1
ATOM 922 O O . GLY A 1 108 ? -13.395 11.269 1.725 1.00 83.19 108 GLY A O 1
ATOM 923 N N . PRO A 1 109 ? -12.435 11.293 -0.307 1.00 82.31 109 PRO A N 1
ATOM 924 C CA . PRO A 1 109 ? -13.693 11.165 -1.008 1.00 82.31 109 PRO A CA 1
ATOM 925 C C . PRO A 1 109 ? -14.205 9.717 -0.895 1.00 82.31 109 PRO A C 1
ATOM 927 O O . PRO A 1 109 ? -13.424 8.776 -1.037 1.00 82.31 109 PRO A O 1
ATOM 930 N N . SER A 1 110 ? -15.503 9.521 -0.649 1.00 80.00 110 SER A N 1
ATOM 931 C CA . SER A 1 110 ? -16.146 8.193 -0.730 1.00 80.00 110 SER A CA 1
ATOM 932 C C . SER A 1 110 ? -16.399 7.733 -2.170 1.00 80.00 110 SER A C 1
ATOM 934 O O . SER A 1 110 ? -16.753 6.579 -2.399 1.00 80.00 110 SER A O 1
ATOM 936 N N . GLU A 1 111 ? -16.162 8.609 -3.146 1.00 74.38 111 GLU A N 1
ATOM 937 C CA . GLU A 1 111 ? -16.202 8.315 -4.577 1.00 74.38 111 GLU A CA 1
ATOM 938 C C . GLU A 1 111 ? -14.857 8.595 -5.263 1.00 74.38 111 GLU A C 1
ATOM 940 O O . GLU A 1 111 ? -13.956 9.232 -4.716 1.00 74.38 111 GLU A O 1
ATOM 945 N N . ASN A 1 112 ? -14.705 8.066 -6.478 1.00 65.88 112 ASN A N 1
ATOM 946 C CA . ASN A 1 112 ? -13.454 8.075 -7.231 1.00 65.88 112 ASN A CA 1
ATOM 947 C C . ASN A 1 112 ? -12.822 9.473 -7.356 1.00 65.88 112 ASN A C 1
ATOM 949 O O . ASN A 1 112 ? -13.442 10.404 -7.863 1.00 65.88 112 ASN A O 1
ATOM 953 N N . PHE A 1 113 ? -11.517 9.563 -7.077 1.00 55.47 113 PHE A N 1
ATOM 954 C CA . PHE A 1 113 ? -10.685 10.752 -7.331 1.00 55.47 113 PHE A CA 1
ATOM 955 C C . PHE A 1 113 ? -10.642 11.198 -8.808 1.00 55.47 113 PHE A C 1
ATOM 957 O O . PHE A 1 113 ? -10.191 12.303 -9.095 1.00 55.47 113 PHE A O 1
ATOM 964 N N . LEU A 1 114 ? -11.069 10.336 -9.739 1.00 54.31 114 LEU A N 1
ATOM 965 C CA . LEU A 1 114 ? -11.073 10.572 -11.188 1.00 54.31 114 LEU A CA 1
ATOM 966 C C . LEU A 1 114 ? -12.473 10.880 -11.758 1.00 54.31 114 LEU A C 1
ATOM 968 O O . LEU A 1 114 ? -12.596 11.081 -12.964 1.00 54.31 114 LEU A O 1
ATOM 972 N N . GLY A 1 115 ? -13.528 10.863 -10.935 1.00 48.12 115 GLY A N 1
ATOM 973 C CA . GLY A 1 115 ? -14.893 11.163 -11.373 1.00 48.12 115 GLY A CA 1
ATOM 974 C C . GLY A 1 115 ? -15.177 12.667 -11.365 1.00 48.12 115 GLY A C 1
ATOM 975 O O . GLY A 1 115 ? -14.852 13.350 -10.404 1.00 48.12 115 GLY A O 1
ATOM 976 N N . GLU A 1 116 ? -15.829 13.182 -12.412 1.00 50.34 116 GLU A N 1
ATOM 977 C CA . GLU A 1 116 ? -16.195 14.606 -12.561 1.00 50.34 116 GLU A CA 1
ATOM 978 C C . GLU A 1 116 ? -17.256 15.102 -11.549 1.00 50.34 116 GLU A C 1
ATOM 980 O O . GLU A 1 116 ? -17.623 16.278 -11.551 1.00 50.34 116 GLU A O 1
ATOM 985 N N . HIS A 1 117 ? -17.747 14.235 -10.661 1.00 51.94 117 HIS A N 1
ATOM 986 C CA . HIS A 1 117 ? -18.773 14.555 -9.673 1.00 51.94 117 HIS A CA 1
ATOM 987 C C . HIS A 1 117 ? -18.155 14.760 -8.287 1.00 51.94 117 HIS A C 1
ATOM 989 O O . HIS A 1 117 ? -18.099 13.860 -7.459 1.00 51.94 117 HIS A O 1
ATOM 995 N N . HIS A 1 118 ? -17.692 15.983 -8.031 1.00 53.59 118 HIS A N 1
ATOM 996 C CA . HIS A 1 118 ? -17.215 16.419 -6.716 1.00 53.59 118 HIS A CA 1
ATOM 997 C C . HIS A 1 118 ? -18.339 17.079 -5.906 1.00 53.59 118 HIS A C 1
ATOM 999 O O . HIS A 1 118 ? -18.230 18.243 -5.514 1.00 53.59 118 HIS A O 1
ATOM 1005 N N . GLU A 1 119 ? -19.439 16.368 -5.664 1.00 53.09 119 GLU A N 1
ATOM 1006 C CA . GLU A 1 119 ? -20.351 16.780 -4.596 1.00 53.09 119 GLU A CA 1
ATOM 1007 C C . GLU A 1 119 ? -19.836 16.202 -3.274 1.00 53.09 119 GLU A C 1
ATOM 1009 O O . GLU A 1 119 ? -19.456 15.042 -3.219 1.00 53.09 119 GLU A O 1
ATOM 1014 N N . ASN A 1 120 ? -19.751 17.048 -2.242 1.00 55.56 120 ASN A N 1
ATOM 1015 C CA . ASN A 1 120 ? -19.300 16.778 -0.869 1.00 55.56 120 ASN A CA 1
ATOM 1016 C C . ASN A 1 120 ? -19.575 15.349 -0.361 1.00 55.56 120 ASN A C 1
ATOM 1018 O O . ASN A 1 120 ? -20.572 15.098 0.316 1.00 55.56 120 ASN A O 1
ATOM 1022 N N . MET A 1 121 ? -18.659 14.434 -0.643 1.00 65.88 121 MET A N 1
ATOM 1023 C CA . MET A 1 121 ? -18.778 13.031 -0.289 1.00 65.88 121 MET A CA 1
ATOM 1024 C C . MET A 1 121 ? -17.559 12.638 0.523 1.00 65.88 121 MET A C 1
ATOM 1026 O O . MET A 1 121 ? -16.577 12.132 -0.006 1.00 65.88 121 MET A O 1
ATOM 1030 N N . GLU A 1 122 ? -17.594 12.953 1.814 1.00 83.94 122 GLU A N 1
ATOM 1031 C CA . GLU A 1 122 ? -16.570 12.498 2.749 1.00 83.94 122 GLU A CA 1
ATOM 1032 C C . GLU A 1 122 ? -16.765 11.007 3.034 1.00 83.94 122 GLU A C 1
ATOM 1034 O O . GLU A 1 122 ? -17.883 10.535 3.243 1.00 83.94 122 GLU A O 1
ATOM 1039 N N . SER A 1 123 ? -15.666 10.263 3.033 1.00 88.19 123 SER A N 1
ATOM 1040 C CA . SER A 1 123 ? -15.637 8.871 3.451 1.00 88.19 123 SER A CA 1
ATOM 1041 C C . SER A 1 123 ? -15.807 8.761 4.962 1.00 88.19 123 SER A C 1
ATOM 1043 O O . SER A 1 123 ? -15.143 9.467 5.728 1.00 88.19 123 SER A O 1
ATOM 1045 N N . HIS A 1 124 ? -16.624 7.816 5.406 1.00 90.88 124 HIS A N 1
ATOM 1046 C CA . HIS A 1 124 ? -16.830 7.503 6.810 1.00 90.88 124 HIS A CA 1
ATOM 1047 C C . HIS A 1 124 ? -16.508 6.040 7.109 1.00 90.88 124 HIS A C 1
ATOM 1049 O O . HIS A 1 124 ? -16.750 5.140 6.313 1.00 90.88 124 HIS A O 1
ATOM 1055 N N . SER A 1 125 ? -16.042 5.766 8.330 1.00 93.19 125 SER A N 1
ATOM 1056 C CA . SER A 1 125 ? -15.742 4.394 8.774 1.00 93.19 125 SER A CA 1
ATOM 1057 C C . SER A 1 125 ? -16.968 3.465 8.752 1.00 93.19 125 SER A C 1
ATOM 1059 O O . SER A 1 125 ? -16.837 2.247 8.777 1.00 93.19 125 SER A O 1
ATOM 1061 N N . LYS A 1 126 ? -18.178 4.030 8.718 1.00 93.56 126 LYS A N 1
ATOM 1062 C CA . LYS A 1 126 ? -19.441 3.285 8.676 1.00 93.56 126 LYS A CA 1
ATOM 1063 C C . LYS A 1 126 ? -19.939 3.015 7.261 1.00 93.56 126 LYS A C 1
ATOM 1065 O O . LYS A 1 126 ? -20.972 2.355 7.131 1.00 93.56 126 LYS A O 1
ATOM 1070 N N . ASP A 1 127 ? -19.246 3.527 6.249 1.00 92.44 127 ASP A N 1
ATOM 1071 C CA . ASP A 1 127 ? -19.584 3.273 4.857 1.00 92.44 127 ASP A CA 1
ATOM 1072 C C . ASP A 1 127 ? -19.461 1.780 4.564 1.00 92.44 127 ASP A C 1
ATOM 1074 O O . ASP A 1 127 ? -18.621 1.074 5.134 1.00 92.44 127 ASP A O 1
ATOM 1078 N N . VAL A 1 128 ? -20.340 1.296 3.689 1.00 93.50 128 VAL A N 1
ATOM 1079 C CA . VAL A 1 128 ? -20.302 -0.088 3.223 1.00 93.50 128 VAL A CA 1
ATOM 1080 C C . VAL A 1 1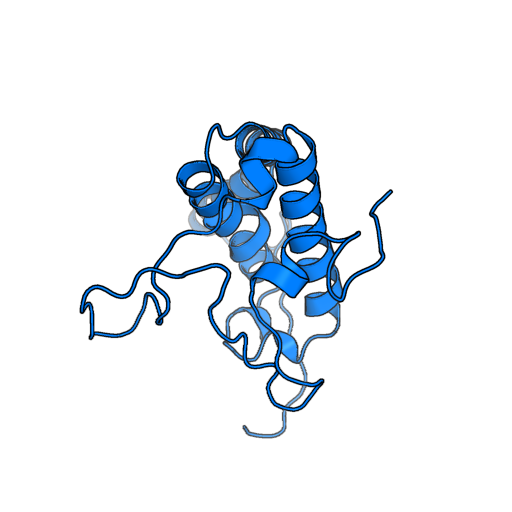28 ? -19.119 -0.232 2.277 1.00 93.50 128 VAL A C 1
ATOM 1082 O O . VAL A 1 128 ? -19.036 0.481 1.280 1.00 93.50 128 VAL A O 1
ATOM 1085 N N . LEU A 1 129 ? -18.228 -1.172 2.580 1.00 91.81 129 LEU A N 1
ATOM 1086 C CA . LEU A 1 129 ? -17.152 -1.587 1.695 1.00 91.81 129 LEU A CA 1
ATOM 1087 C C . LEU A 1 129 ? -17.660 -2.755 0.832 1.00 91.81 129 LEU A C 1
ATOM 1089 O O . LEU A 1 129 ? -17.834 -3.860 1.360 1.00 91.81 129 LEU A O 1
ATOM 1093 N N . PRO A 1 130 ? -17.929 -2.541 -0.470 1.00 92.25 130 PRO A N 1
ATOM 1094 C CA . PRO A 1 130 ? -18.389 -3.609 -1.346 1.00 92.25 130 PRO A CA 1
ATOM 1095 C C . PRO A 1 130 ? -17.249 -4.593 -1.626 1.00 92.25 130 PRO A C 1
ATOM 1097 O O . PRO A 1 130 ? -16.205 -4.218 -2.155 1.00 92.25 130 PRO A O 1
ATOM 1100 N N . MET A 1 131 ? -17.469 -5.875 -1.337 1.00 92.44 131 MET A N 1
ATOM 1101 C CA . MET A 1 131 ? -16.460 -6.934 -1.495 1.00 92.44 131 MET A CA 1
ATOM 1102 C C . MET A 1 131 ? -16.574 -7.672 -2.837 1.00 92.44 131 MET A C 1
ATOM 1104 O O . MET A 1 131 ? -15.897 -8.675 -3.075 1.00 92.44 131 MET A O 1
ATOM 1108 N N . GLY A 1 132 ? -17.457 -7.202 -3.724 1.00 91.62 132 GLY A N 1
ATOM 1109 C CA . GLY A 1 132 ? -17.591 -7.705 -5.095 1.00 91.62 132 GLY A CA 1
ATOM 1110 C C . GLY A 1 132 ? -18.001 -9.179 -5.189 1.00 91.62 132 GLY A C 1
ATOM 1111 O O . GLY A 1 132 ? -17.739 -9.821 -6.202 1.00 91.62 132 GLY A O 1
ATOM 1112 N N . GLY A 1 133 ? -18.610 -9.731 -4.134 1.00 93.81 133 GLY A N 1
ATOM 1113 C CA . GLY A 1 133 ? -19.014 -11.137 -4.058 1.00 93.81 133 GLY A CA 1
ATOM 1114 C C . GLY A 1 133 ? -17.894 -12.125 -3.710 1.00 93.81 133 GLY A C 1
ATOM 1115 O O . GLY A 1 133 ? -18.160 -13.324 -3.675 1.00 93.81 133 GLY A O 1
ATOM 1116 N N . LEU A 1 134 ? -16.668 -11.660 -3.431 1.00 89.56 134 LEU A N 1
ATOM 1117 C CA . LEU A 1 134 ? -15.580 -12.522 -2.942 1.00 89.56 134 LEU A CA 1
ATOM 1118 C C . LEU A 1 134 ? -15.836 -12.984 -1.502 1.00 89.56 134 LEU A C 1
ATOM 1120 O O . LEU A 1 134 ? -15.592 -14.138 -1.156 1.00 89.56 134 LEU A O 1
ATOM 1124 N N . VAL A 1 135 ? -16.360 -12.073 -0.686 1.00 91.38 135 VAL A N 1
ATOM 1125 C CA . VAL A 1 135 ? -16.890 -12.303 0.663 1.00 91.38 135 VAL A CA 1
ATOM 1126 C C . VAL A 1 135 ? -18.118 -11.405 0.864 1.00 91.38 135 VAL A C 1
ATOM 1128 O O . VAL A 1 135 ? -18.480 -10.643 -0.034 1.00 91.38 135 VAL A O 1
ATOM 1131 N N . SER A 1 136 ? -18.795 -11.509 2.010 1.00 93.50 136 SER A N 1
ATOM 1132 C CA . SER A 1 136 ? -19.892 -10.597 2.353 1.00 93.50 136 SER A CA 1
ATOM 1133 C C . SER A 1 136 ? -19.391 -9.166 2.520 1.00 93.50 136 SER A C 1
ATOM 1135 O O . SER A 1 136 ? -18.346 -8.963 3.138 1.00 93.50 136 SER A O 1
ATOM 1137 N N . ASP A 1 137 ? -20.172 -8.194 2.050 1.00 95.56 137 ASP A N 1
ATOM 1138 C CA . ASP A 1 137 ? -19.914 -6.777 2.308 1.00 95.56 137 ASP A CA 1
ATOM 1139 C C . ASP A 1 137 ? -19.840 -6.504 3.820 1.00 95.56 137 ASP A C 1
ATOM 1141 O O . ASP A 1 137 ? -20.595 -7.074 4.615 1.00 95.56 137 ASP A O 1
ATOM 1145 N N . GLY A 1 138 ? -18.923 -5.623 4.210 1.00 94.12 138 GLY A N 1
ATOM 1146 C CA . GLY A 1 138 ? -18.737 -5.164 5.586 1.00 94.12 138 GLY A CA 1
ATOM 1147 C C . GLY A 1 138 ? -18.727 -3.643 5.653 1.00 94.12 138 GLY A C 1
ATOM 1148 O O . GLY A 1 138 ? -18.908 -2.965 4.642 1.00 94.12 138 GLY A O 1
ATOM 1149 N N . LYS A 1 139 ? -18.515 -3.083 6.842 1.00 95.38 139 LYS A N 1
ATOM 1150 C CA . LYS A 1 139 ? -18.221 -1.652 6.969 1.00 95.38 139 LYS A CA 1
ATOM 1151 C C . LYS A 1 139 ? -16.723 -1.424 6.923 1.00 95.38 139 LYS A C 1
ATOM 1153 O O . LYS A 1 139 ? -15.967 -2.288 7.354 1.00 95.38 139 LYS A O 1
ATOM 1158 N N . VAL A 1 140 ? -16.287 -0.241 6.500 1.00 94.50 140 VAL A N 1
ATOM 1159 C CA . VAL A 1 140 ? -14.858 0.124 6.525 1.00 94.50 140 VAL A CA 1
ATOM 1160 C C . VAL A 1 140 ? -14.234 -0.120 7.910 1.00 94.50 140 VAL A C 1
ATOM 1162 O O . VAL A 1 140 ? -13.152 -0.693 8.003 1.00 94.50 140 VAL A O 1
ATOM 1165 N N . GLU A 1 141 ? -14.934 0.234 8.993 1.00 95.44 141 GLU A N 1
ATOM 1166 C CA . GLU A 1 141 ? -14.478 0.053 10.380 1.00 95.44 141 GLU A CA 1
ATOM 1167 C C . GLU A 1 141 ? -14.179 -1.402 10.760 1.00 95.44 141 GLU A C 1
ATOM 1169 O O . GLU A 1 141 ? -13.351 -1.636 11.640 1.00 95.44 141 GLU A O 1
ATOM 1174 N N . ASP A 1 142 ? -14.780 -2.371 10.067 1.00 95.25 142 ASP A N 1
ATOM 1175 C CA . ASP A 1 142 ? -14.529 -3.794 10.290 1.00 95.25 142 ASP A CA 1
ATOM 1176 C C . ASP A 1 142 ? -13.148 -4.244 9.768 1.00 95.25 142 ASP A C 1
ATOM 1178 O O . ASP A 1 142 ? -12.700 -5.340 10.112 1.00 95.25 142 ASP A O 1
ATOM 1182 N N . TYR A 1 143 ? -12.475 -3.408 8.963 1.00 94.44 143 TYR A N 1
ATOM 1183 C CA . TYR A 1 143 ? -11.204 -3.709 8.290 1.00 94.44 143 TYR A CA 1
ATOM 1184 C C . TYR A 1 143 ? -10.063 -2.739 8.634 1.00 94.44 143 TYR A C 1
ATOM 1186 O O . TYR A 1 143 ? -8.940 -2.943 8.188 1.00 94.44 143 TYR A O 1
ATOM 1194 N N . LEU A 1 144 ? -10.305 -1.696 9.438 1.00 95.25 144 LEU A N 1
ATOM 1195 C CA . LEU A 1 144 ? -9.267 -0.713 9.800 1.00 95.25 144 LEU A CA 1
ATOM 1196 C C . LEU A 1 144 ? -8.192 -1.266 10.751 1.00 95.25 144 LEU A C 1
ATOM 1198 O O . LEU A 1 144 ? -7.154 -0.632 10.919 1.00 95.25 144 LEU A O 1
ATOM 1202 N N . SER A 1 145 ? -8.436 -2.404 11.409 1.00 96.31 145 SER A N 1
ATOM 1203 C CA . SER A 1 145 ? -7.500 -3.026 12.349 1.00 96.31 145 SER A CA 1
ATOM 1204 C C . SER A 1 145 ? -7.271 -4.487 11.995 1.00 96.31 145 SER A C 1
ATOM 1206 O O . SER A 1 145 ? -8.218 -5.263 11.946 1.00 96.31 145 SER A O 1
ATOM 1208 N N . THR A 1 146 ? -6.009 -4.899 11.858 1.00 97.12 146 THR A N 1
ATOM 1209 C CA . THR A 1 146 ? -5.654 -6.293 11.535 1.00 97.12 146 THR A CA 1
ATOM 1210 C C . THR A 1 146 ? -5.955 -7.282 12.669 1.00 97.12 146 THR A C 1
ATOM 1212 O O . THR A 1 146 ? -5.885 -8.489 12.468 1.00 97.12 146 THR A O 1
ATOM 1215 N N . SER A 1 147 ? -6.288 -6.793 13.868 1.00 95.81 147 SER A N 1
ATOM 1216 C CA . SER A 1 147 ? -6.610 -7.597 15.059 1.00 95.81 147 SER A CA 1
ATOM 1217 C C . SER A 1 147 ? -8.014 -7.317 15.612 1.00 95.81 147 SER A C 1
ATOM 1219 O O . SER A 1 147 ? -8.316 -7.663 16.756 1.00 95.81 147 SER A O 1
ATOM 1221 N N . GLY A 1 148 ? -8.874 -6.681 14.813 1.00 92.31 148 GLY A N 1
ATOM 1222 C CA . GLY A 1 148 ? -10.247 -6.344 15.169 1.00 92.31 148 GLY A CA 1
ATOM 1223 C C . GLY A 1 148 ? -11.211 -6.552 14.002 1.00 92.31 148 GLY A C 1
ATOM 1224 O O . GLY A 1 148 ? -10.803 -6.789 12.869 1.00 92.31 148 GLY A O 1
ATOM 1225 N N . GLY A 1 149 ? -12.512 -6.465 14.291 1.00 91.69 149 GLY A N 1
ATOM 1226 C CA . GLY A 1 149 ? -13.554 -6.608 13.273 1.00 91.69 149 GLY A CA 1
ATOM 1227 C C . GLY A 1 149 ? -13.510 -7.978 12.593 1.00 91.69 149 GLY A C 1
ATOM 1228 O O . GLY A 1 149 ? -13.696 -9.003 13.251 1.00 91.69 149 GLY A O 1
ATOM 1229 N N . GLN A 1 150 ? -13.277 -7.983 11.280 1.00 93.25 150 GLN A N 1
ATOM 1230 C CA . GLN A 1 150 ? -13.207 -9.196 10.458 1.00 93.25 150 GLN A CA 1
ATOM 1231 C C . GLN A 1 150 ? -11.792 -9.781 10.320 1.00 93.25 150 GLN A C 1
ATOM 1233 O O . GLN A 1 150 ? -11.630 -10.839 9.710 1.00 93.25 150 GLN A O 1
ATOM 1238 N N . LEU A 1 151 ? -10.768 -9.121 10.868 1.00 95.31 151 LEU A N 1
ATOM 1239 C CA . LEU A 1 151 ? -9.365 -9.468 10.643 1.00 95.31 151 LEU A CA 1
ATOM 1240 C C . LEU A 1 151 ? -8.693 -9.989 11.923 1.00 95.31 151 LEU A C 1
ATOM 1242 O O . LEU A 1 151 ? -8.983 -9.550 13.036 1.00 95.31 151 LEU A O 1
ATOM 1246 N N . CYS A 1 152 ? -7.782 -10.953 11.762 1.00 96.94 152 CYS A N 1
ATOM 1247 C CA . CYS A 1 152 ? -6.983 -11.507 12.858 1.00 96.94 152 CYS A CA 1
ATOM 1248 C C . CYS A 1 152 ? -5.605 -11.971 12.355 1.00 96.94 152 CYS A C 1
ATOM 1250 O O . CYS A 1 152 ? -5.322 -13.165 12.261 1.00 96.94 152 CYS A O 1
ATOM 1252 N N . TYR A 1 153 ? -4.760 -11.013 11.982 1.00 97.44 153 TYR A N 1
ATOM 1253 C CA . TYR A 1 153 ? -3.386 -11.239 11.541 1.00 97.44 153 TYR A CA 1
ATOM 1254 C C . TYR A 1 153 ? -2.450 -10.112 12.001 1.00 97.44 153 TYR A C 1
ATOM 1256 O O . TYR A 1 153 ? -2.873 -9.040 12.444 1.00 97.44 153 TYR A O 1
ATOM 1264 N N . ALA A 1 154 ? -1.151 -10.375 11.905 1.00 97.31 154 ALA A N 1
ATOM 1265 C CA . ALA A 1 154 ? -0.084 -9.416 12.149 1.00 97.31 154 ALA A CA 1
ATOM 1266 C C . ALA A 1 154 ? 1.055 -9.657 11.150 1.00 97.31 154 ALA A C 1
ATOM 1268 O O . ALA A 1 154 ? 1.119 -10.717 10.524 1.00 97.31 154 ALA A O 1
ATOM 1269 N N . TYR A 1 155 ? 1.939 -8.673 11.023 1.00 96.88 155 TYR A N 1
ATOM 1270 C CA . TYR A 1 155 ? 3.178 -8.785 10.263 1.00 96.88 155 TYR A CA 1
ATOM 1271 C C . TYR A 1 155 ? 4.367 -8.898 11.213 1.00 96.88 155 TYR A C 1
ATOM 1273 O O . TYR A 1 155 ? 4.390 -8.226 12.246 1.00 96.88 155 TYR A O 1
ATOM 1281 N N . ASP A 1 156 ? 5.349 -9.710 10.822 1.00 87.88 156 ASP A N 1
ATOM 1282 C CA . ASP A 1 156 ? 6.642 -9.827 11.502 1.00 87.88 156 ASP A CA 1
ATOM 1283 C C . ASP A 1 156 ? 7.680 -8.801 10.980 1.00 87.88 156 ASP A C 1
ATOM 1285 O O . ASP A 1 156 ? 7.530 -8.236 9.856 1.00 87.88 156 ASP A O 1
#

Sequence (156 aa):
MEPHCLSRWFRDLYSVEDAEDEVLYLKIYDRISPEYVNETLNAADYSSFFKKFEAGAHNAIPMFIRGEWLNFTATNDPVFFLHHAQVDRLWWLWQNNDPKGRLKEYFGPSENFLGEHHENMESHSKDVLPMGGLVSDGKVEDYLSTSGGQLCYAYD

Foldseek 3Di:
DDDDDQDWDADDPVNQDDPVSVVVVVVLVVLADPVLLVVLLPDPADVSNVVSLCSHLNPSVCVRGDDCSVDPNVVVDPCVVVSVVVSVQSLQSSCVVPVVPSLLHDWDAPDDPPDPDPDPHIDHQQDWDDPVPPDDIDGNNLPSDQVGRPHNDHDD